Protein AF-A0A8B9H497-F1 (afdb_monomer_lite)

pLDDT: mean 72.31, std 19.52, range [25.06, 90.94]

Secondary structure (DSSP, 8-state):
-PEEEEETTEEEEEETTEE-GGG-EE----HHHHHHHHHHHHHHH-S-S-GGGHHHHHHHHHHHH----S-HHHHHHHHHH-HHHH-EEEEEE-TTT--EEEEEE-THHHHHHHTTT-GGGGSTT-------------------

Structure (mmCIF, N/CA/C/O backbone):
data_AF-A0A8B9H497-F1
#
_entry.id   AF-A0A8B9H497-F1
#
loop_
_atom_site.group_PDB
_atom_site.id
_atom_site.type_symbol
_atom_site.label_atom_id
_atom_site.label_alt_id
_atom_site.label_comp_id
_atom_site.label_asym_id
_atom_site.label_entity_id
_atom_site.label_seq_id
_atom_site.pdbx_PDB_ins_code
_atom_site.Cartn_x
_atom_site.Cartn_y
_atom_site.Cartn_z
_atom_site.occupancy
_atom_site.B_iso_or_equiv
_atom_site.auth_seq_id
_atom_site.auth_comp_id
_atom_site.auth_asym_id
_atom_site.auth_atom_id
_atom_site.pdbx_PDB_model_num
ATOM 1 N N . MET A 1 1 ? 29.122 -9.648 -17.205 1.00 50.06 1 MET A N 1
ATOM 2 C CA . MET A 1 1 ? 27.773 -9.618 -16.591 1.00 50.06 1 MET A CA 1
ATOM 3 C C . MET A 1 1 ? 27.391 -8.158 -16.397 1.00 50.06 1 MET A C 1
ATOM 5 O O . MET A 1 1 ? 28.128 -7.463 -15.711 1.00 50.06 1 MET A O 1
ATOM 9 N N . CYS A 1 2 ? 26.338 -7.662 -17.054 1.00 52.59 2 CYS A N 1
ATOM 10 C CA . CYS A 1 2 ? 25.929 -6.262 -16.897 1.00 52.59 2 CYS A CA 1
ATOM 11 C C . C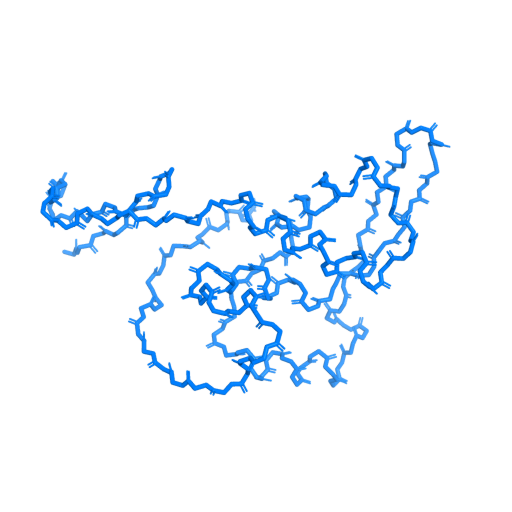YS A 1 2 ? 25.033 -6.115 -15.667 1.00 52.59 2 CYS A C 1
ATOM 13 O O . CYS A 1 2 ? 24.030 -6.819 -15.551 1.00 52.59 2 CYS A O 1
ATOM 15 N N . LEU A 1 3 ? 25.393 -5.213 -14.756 1.00 54.84 3 LEU A N 1
ATOM 16 C CA . LEU A 1 3 ? 24.593 -4.915 -13.567 1.00 54.84 3 LEU A CA 1
ATOM 17 C C . LEU A 1 3 ? 23.780 -3.645 -13.818 1.00 54.84 3 LEU A C 1
ATOM 19 O O . LEU A 1 3 ? 24.309 -2.658 -14.327 1.00 54.84 3 LEU A O 1
ATOM 23 N N . LYS A 1 4 ? 22.493 -3.671 -13.468 1.00 53.59 4 LYS A N 1
ATOM 24 C CA . LYS A 1 4 ? 21.616 -2.496 -13.475 1.00 53.59 4 LYS A CA 1
ATOM 25 C C . LYS A 1 4 ? 21.456 -2.013 -12.030 1.00 53.59 4 LYS A C 1
ATOM 27 O O . LYS A 1 4 ? 21.159 -2.813 -11.149 1.00 53.59 4 LYS A O 1
ATOM 32 N N . TYR A 1 5 ? 21.660 -0.724 -11.781 1.00 52.66 5 TYR A N 1
ATOM 33 C CA . TYR A 1 5 ? 21.519 -0.093 -10.463 1.00 52.66 5 TYR A CA 1
ATOM 34 C C . TYR A 1 5 ? 20.501 1.040 -10.536 1.00 52.66 5 TYR A C 1
ATOM 36 O O . TYR A 1 5 ? 20.531 1.823 -11.483 1.00 52.66 5 TYR A O 1
ATOM 44 N N . ILE A 1 6 ? 19.624 1.150 -9.536 1.00 59.84 6 ILE A N 1
ATOM 45 C CA . ILE A 1 6 ? 18.605 2.203 -9.465 1.00 59.84 6 ILE A CA 1
ATOM 46 C C . ILE A 1 6 ? 18.944 3.143 -8.313 1.00 59.84 6 ILE A C 1
ATOM 48 O O . ILE A 1 6 ? 19.017 2.717 -7.162 1.00 59.84 6 ILE A O 1
ATOM 52 N N . SER A 1 7 ? 19.104 4.433 -8.605 1.00 52.88 7 SER A N 1
ATOM 53 C CA . SER A 1 7 ? 19.254 5.467 -7.578 1.00 52.88 7 SER A CA 1
ATOM 54 C C . SER A 1 7 ? 18.604 6.770 -8.012 1.00 52.88 7 SER A C 1
ATOM 56 O O . SER A 1 7 ? 18.791 7.219 -9.138 1.00 52.88 7 SER A O 1
ATOM 58 N N . LYS A 1 8 ? 17.812 7.370 -7.112 1.00 60.12 8 LYS A N 1
ATOM 59 C CA . LYS A 1 8 ? 17.147 8.675 -7.298 1.00 60.12 8 LYS A CA 1
ATOM 60 C C . LYS A 1 8 ? 16.409 8.842 -8.643 1.00 60.12 8 LYS A C 1
ATOM 62 O O . LYS A 1 8 ? 16.428 9.924 -9.214 1.00 60.12 8 LYS A O 1
ATOM 67 N N . GLY A 1 9 ? 15.759 7.786 -9.140 1.00 61.41 9 GLY A N 1
ATOM 68 C CA . GLY A 1 9 ? 15.039 7.832 -10.420 1.00 61.41 9 GLY A CA 1
ATOM 69 C C . GLY A 1 9 ? 15.939 7.703 -11.652 1.00 61.41 9 GLY A C 1
ATOM 70 O O . GLY A 1 9 ? 15.518 8.043 -12.746 1.00 61.41 9 GLY A O 1
ATOM 71 N N . TYR A 1 10 ? 17.169 7.210 -11.509 1.00 62.03 10 TYR A N 1
ATOM 72 C CA . TYR A 1 10 ? 18.061 6.900 -12.625 1.00 62.03 10 TYR A CA 1
ATOM 73 C C . TYR A 1 10 ? 18.444 5.422 -12.605 1.00 62.03 10 TYR A C 1
ATOM 75 O O . TYR A 1 10 ? 18.738 4.863 -11.545 1.00 62.03 10 TYR A O 1
ATOM 83 N N . VAL A 1 11 ? 18.453 4.801 -13.784 1.00 67.38 11 VAL A N 1
ATOM 84 C CA . VAL A 1 11 ? 18.991 3.457 -14.017 1.00 67.38 11 VAL A CA 1
ATOM 85 C C . VAL A 1 11 ? 20.393 3.595 -14.581 1.00 67.38 11 VAL A C 1
ATOM 87 O O . VAL A 1 11 ? 20.572 4.164 -15.656 1.00 67.38 11 VAL A O 1
ATOM 90 N N . TYR A 1 12 ? 21.370 3.040 -13.878 1.00 72.50 12 TYR A N 1
ATOM 91 C CA . TYR A 1 12 ? 22.763 2.972 -14.300 1.00 72.50 12 TYR A CA 1
ATOM 92 C C . TYR A 1 12 ? 23.071 1.560 -14.780 1.00 72.50 12 TYR A C 1
ATOM 94 O O . TYR A 1 12 ? 22.742 0.588 -14.100 1.00 72.50 12 TYR A O 1
ATOM 102 N N . THR A 1 13 ? 23.712 1.450 -15.941 1.00 72.88 13 THR A N 1
ATOM 103 C CA . THR A 1 13 ? 24.184 0.169 -16.473 1.00 72.88 13 THR A CA 1
ATOM 104 C C . THR A 1 13 ? 25.689 0.081 -16.276 1.00 72.88 13 THR A C 1
ATOM 106 O O . THR A 1 13 ? 26.410 0.998 -16.667 1.00 72.88 13 THR A O 1
ATOM 109 N N . PHE A 1 14 ? 26.157 -1.017 -15.690 1.00 76.06 14 PHE A N 1
ATOM 110 C CA . PHE A 1 14 ? 27.574 -1.296 -15.495 1.00 76.06 14 PHE A CA 1
ATOM 111 C C . PHE A 1 14 ? 28.039 -2.414 -16.416 1.00 76.06 14 PHE A C 1
ATOM 113 O O . PHE A 1 14 ? 27.367 -3.441 -16.517 1.00 76.06 14 PHE A O 1
ATOM 120 N N . ALA A 1 15 ? 29.220 -2.251 -16.999 1.00 78.81 15 ALA A N 1
ATOM 121 C CA . ALA A 1 15 ? 29.975 -3.325 -17.630 1.00 78.81 15 ALA A CA 1
ATOM 122 C C . ALA A 1 15 ? 31.385 -3.341 -17.036 1.00 78.81 15 ALA A C 1
ATOM 124 O O . ALA A 1 15 ? 32.048 -2.311 -16.993 1.00 78.81 15 ALA A O 1
ATOM 125 N N . GLU A 1 16 ? 31.804 -4.500 -16.523 1.00 81.88 16 GLU A N 1
ATOM 126 C CA . GLU A 1 16 ? 33.160 -4.729 -15.989 1.00 81.88 16 GLU A CA 1
ATOM 127 C C . GLU A 1 16 ? 33.629 -3.691 -14.948 1.00 81.88 16 GLU A C 1
ATOM 129 O O . GLU A 1 16 ? 34.803 -3.356 -14.863 1.00 81.88 16 GLU A O 1
ATOM 134 N N . GLY A 1 17 ? 32.699 -3.168 -14.142 1.00 76.44 17 GLY A N 1
ATOM 135 C CA . GLY A 1 17 ? 32.989 -2.170 -13.105 1.00 76.44 17 GLY A CA 1
ATOM 136 C C . GLY A 1 17 ? 32.874 -0.709 -13.555 1.00 76.44 17 GLY A C 1
ATOM 137 O O . GLY A 1 17 ? 32.939 0.181 -12.710 1.00 76.44 17 GLY A O 1
ATOM 138 N N . TYR A 1 18 ? 32.617 -0.442 -14.838 1.00 79.56 18 TYR A N 1
ATOM 139 C CA . TYR A 1 18 ? 32.438 0.910 -15.377 1.00 79.56 18 TYR A CA 1
ATOM 140 C C . TYR A 1 18 ? 30.971 1.225 -15.667 1.00 79.56 18 TYR A C 1
ATOM 142 O O . TYR A 1 18 ? 30.231 0.380 -16.171 1.00 79.56 18 TYR A O 1
ATOM 150 N N . VAL A 1 19 ? 30.553 2.464 -15.383 1.00 78.56 19 VAL A N 1
ATOM 151 C CA . VAL A 1 19 ? 29.221 2.974 -15.744 1.00 78.56 19 VAL A CA 1
ATOM 152 C C . VAL A 1 19 ? 29.194 3.321 -17.230 1.00 78.56 19 VAL A C 1
ATOM 154 O O . VAL A 1 19 ? 29.960 4.166 -17.692 1.00 78.56 19 VAL A O 1
ATOM 157 N N . ILE A 1 20 ? 28.258 2.733 -17.971 1.00 82.31 20 ILE A N 1
ATOM 158 C CA . ILE A 1 20 ? 27.995 3.095 -19.364 1.00 82.31 20 ILE A CA 1
ATOM 159 C C . ILE A 1 20 ? 27.048 4.299 -19.378 1.00 82.31 20 ILE A C 1
ATOM 161 O O . ILE A 1 20 ? 25.829 4.154 -19.257 1.00 82.31 20 ILE A O 1
ATOM 165 N N . GLY A 1 21 ? 27.616 5.498 -19.527 1.00 73.62 21 GLY A N 1
ATOM 166 C CA . GLY A 1 21 ? 26.870 6.763 -19.506 1.00 73.62 21 GLY A CA 1
ATOM 167 C C . GLY A 1 21 ? 25.777 6.871 -20.576 1.00 73.62 21 GLY A C 1
ATOM 168 O O . GLY A 1 21 ? 24.715 7.428 -20.314 1.00 73.62 21 GLY A O 1
ATOM 169 N N . SER A 1 22 ? 25.987 6.272 -21.753 1.00 75.75 22 SER A N 1
ATOM 170 C CA . SER A 1 22 ? 25.006 6.251 -22.851 1.00 75.75 22 SER A CA 1
ATOM 171 C C . SER A 1 22 ? 23.754 5.420 -22.548 1.00 75.75 22 SER A C 1
ATOM 173 O O . SER A 1 22 ? 22.731 5.594 -23.206 1.00 75.75 22 SER A O 1
ATOM 175 N N . CYS A 1 23 ? 23.805 4.534 -21.549 1.00 69.19 23 CYS A N 1
ATOM 176 C CA . CYS A 1 23 ? 22.690 3.678 -21.144 1.00 69.19 23 CYS A CA 1
ATOM 177 C C . CYS A 1 23 ? 21.989 4.168 -19.867 1.00 69.19 23 CYS A C 1
ATOM 179 O O . CYS A 1 23 ? 21.202 3.415 -19.285 1.00 69.19 23 CYS A O 1
ATOM 181 N N . ILE A 1 24 ? 22.267 5.397 -19.412 1.00 73.19 24 ILE A N 1
ATOM 182 C CA . ILE A 1 24 ? 21.578 5.984 -18.260 1.00 73.19 24 ILE A CA 1
ATOM 183 C C . ILE A 1 24 ? 20.150 6.352 -18.669 1.00 73.19 24 ILE A C 1
ATOM 185 O O . ILE A 1 24 ? 19.942 7.157 -19.575 1.00 73.19 24 ILE A O 1
ATOM 189 N N . LYS A 1 25 ? 19.155 5.777 -17.986 1.00 60.75 25 LYS A N 1
ATOM 190 C CA . LYS A 1 25 ? 17.734 6.094 -18.203 1.00 60.75 25 LYS A CA 1
ATOM 191 C C . LYS A 1 25 ? 17.158 6.812 -16.990 1.00 60.75 25 LYS A C 1
ATOM 193 O O . LYS A 1 25 ? 17.317 6.334 -15.870 1.00 60.75 25 LYS A O 1
ATOM 198 N N . HIS A 1 26 ? 16.471 7.929 -17.215 1.00 58.78 26 HIS A N 1
ATOM 199 C CA . HIS A 1 26 ? 15.688 8.605 -16.182 1.00 58.78 26 HIS A CA 1
ATOM 200 C C . HI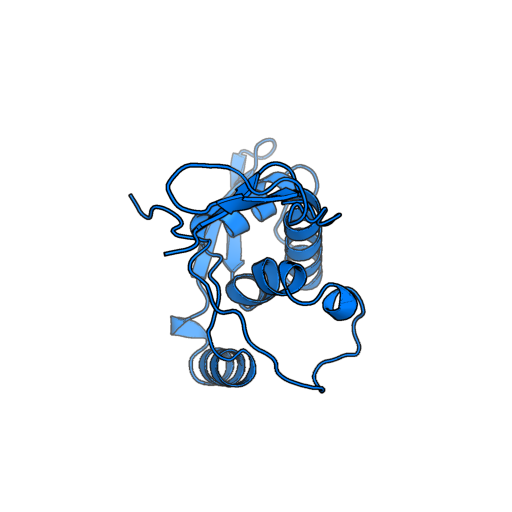S A 1 26 ? 14.292 7.975 -16.092 1.00 58.78 26 HIS A C 1
ATOM 202 O O . HIS A 1 26 ? 13.588 7.868 -17.094 1.00 58.78 26 HIS A O 1
ATOM 208 N N . ILE A 1 27 ? 13.901 7.566 -14.889 1.00 61.97 27 ILE A N 1
ATOM 209 C CA . ILE A 1 27 ? 12.574 7.075 -14.530 1.00 61.97 27 ILE A CA 1
ATOM 210 C C . ILE A 1 27 ? 11.927 8.153 -13.651 1.00 61.97 27 ILE A C 1
ATOM 212 O O . ILE A 1 27 ? 12.281 8.272 -12.475 1.00 61.97 27 ILE A O 1
ATOM 216 N N . PRO A 1 28 ? 10.957 8.925 -14.171 1.00 56.47 28 PRO A N 1
ATOM 217 C CA . PRO A 1 28 ? 10.276 9.982 -13.423 1.00 56.47 28 PRO A CA 1
ATOM 218 C C . PRO A 1 28 ? 9.235 9.433 -12.425 1.00 56.47 28 PRO A C 1
ATOM 220 O O . PRO A 1 28 ? 8.222 10.076 -12.171 1.00 56.47 28 PRO A O 1
ATOM 223 N N . ILE A 1 29 ? 9.456 8.240 -11.865 1.00 59.66 29 ILE A N 1
ATOM 224 C CA . ILE A 1 29 ? 8.604 7.624 -10.842 1.00 59.66 29 ILE A CA 1
ATOM 225 C C . ILE A 1 29 ? 9.461 7.436 -9.602 1.00 59.66 29 ILE A C 1
ATOM 227 O O . ILE A 1 29 ? 10.404 6.641 -9.581 1.00 59.66 29 ILE A O 1
ATOM 231 N N . ALA A 1 30 ? 9.146 8.196 -8.558 1.00 68.44 30 ALA A N 1
ATOM 232 C CA . ALA A 1 30 ? 9.854 8.110 -7.295 1.00 68.44 30 ALA A CA 1
ATOM 233 C C . ALA A 1 30 ? 9.129 7.159 -6.338 1.00 68.44 30 ALA A C 1
ATOM 235 O O . ALA A 1 30 ? 7.922 6.937 -6.421 1.00 68.44 30 ALA A O 1
ATOM 236 N N . GLY A 1 31 ? 9.839 6.694 -5.306 1.00 66.94 31 GLY A N 1
ATOM 237 C CA . GLY A 1 31 ? 9.214 5.969 -4.192 1.00 66.94 31 GLY A CA 1
ATOM 238 C C . GLY A 1 31 ? 8.109 6.765 -3.472 1.00 66.94 31 GLY A C 1
ATOM 239 O O . GLY A 1 31 ? 7.366 6.189 -2.676 1.00 66.94 31 GLY A O 1
ATOM 240 N N . ARG A 1 32 ? 7.998 8.074 -3.744 1.00 77.94 32 ARG A N 1
ATOM 241 C CA . ARG A 1 32 ? 6.921 8.959 -3.291 1.00 77.94 32 ARG A CA 1
ATOM 242 C C . ARG A 1 32 ? 5.599 8.661 -4.006 1.00 77.94 32 ARG A C 1
ATOM 244 O O . ARG A 1 32 ? 4.600 8.511 -3.315 1.00 77.94 32 ARG A O 1
ATOM 251 N N . ASP A 1 33 ? 5.598 8.506 -5.330 1.00 81.06 33 ASP A N 1
ATOM 252 C CA . ASP A 1 33 ? 4.399 8.173 -6.117 1.00 81.06 33 ASP A CA 1
ATOM 253 C C . ASP A 1 33 ? 3.773 6.855 -5.659 1.00 81.06 33 ASP A C 1
ATOM 255 O O . ASP A 1 33 ? 2.573 6.786 -5.415 1.00 81.06 33 ASP A O 1
ATOM 259 N N . ILE A 1 34 ? 4.611 5.840 -5.432 1.00 81.12 34 ILE A N 1
ATOM 260 C CA . ILE A 1 34 ? 4.185 4.538 -4.896 1.00 81.12 34 ILE A CA 1
ATOM 261 C C . ILE A 1 34 ? 3.517 4.705 -3.527 1.00 81.12 34 ILE A C 1
ATOM 263 O O . ILE A 1 34 ? 2.500 4.085 -3.234 1.00 81.12 34 ILE A O 1
ATOM 267 N N . THR A 1 35 ? 4.082 5.570 -2.679 1.00 87.06 35 THR A N 1
ATOM 268 C CA . THR A 1 35 ? 3.531 5.817 -1.340 1.00 87.06 35 THR A CA 1
ATOM 269 C C . THR A 1 35 ? 2.169 6.506 -1.432 1.00 87.06 35 THR A C 1
ATOM 271 O O . THR A 1 35 ? 1.260 6.120 -0.705 1.00 87.06 35 THR A O 1
ATOM 274 N N . TYR A 1 36 ? 1.998 7.469 -2.343 1.00 87.25 36 TYR A N 1
ATOM 275 C CA . TYR A 1 36 ? 0.701 8.111 -2.582 1.00 87.25 36 TYR A CA 1
ATOM 276 C C . TYR A 1 36 ? -0.337 7.151 -3.164 1.00 87.25 36 TYR A C 1
ATOM 278 O O . TYR A 1 36 ? -1.496 7.196 -2.762 1.00 87.25 36 TYR A O 1
ATOM 286 N N . PHE A 1 37 ? 0.072 6.251 -4.056 1.00 86.38 37 PHE A N 1
ATOM 287 C CA . PHE A 1 37 ? -0.823 5.241 -4.611 1.00 86.38 37 PHE A CA 1
ATOM 288 C C . PHE A 1 37 ? -1.320 4.266 -3.535 1.00 86.38 37 PHE A C 1
ATOM 290 O O . PHE A 1 37 ? -2.523 4.074 -3.380 1.00 86.38 37 PHE A O 1
ATOM 297 N N . ILE A 1 38 ? -0.413 3.728 -2.711 1.00 88.00 38 ILE A N 1
ATOM 298 C CA . ILE A 1 38 ? -0.777 2.876 -1.565 1.00 88.00 38 ILE A CA 1
ATOM 299 C C . ILE A 1 38 ? -1.674 3.643 -0.590 1.00 88.00 38 ILE A C 1
ATOM 301 O O . ILE A 1 38 ? -2.662 3.106 -0.099 1.00 88.00 38 ILE A O 1
ATOM 305 N N . GLN A 1 39 ? -1.364 4.914 -0.329 1.00 90.25 39 GLN A N 1
ATOM 306 C CA . GLN A 1 39 ? -2.186 5.768 0.521 1.00 90.25 39 GLN A CA 1
ATOM 307 C C . GLN A 1 39 ? -3.617 5.903 -0.013 1.00 90.25 39 GLN A C 1
ATOM 309 O O . GLN A 1 39 ? -4.563 5.867 0.773 1.00 90.25 39 GLN A O 1
ATOM 314 N N . GLN A 1 40 ? -3.781 6.060 -1.327 1.00 88.94 40 GLN A N 1
ATOM 315 C CA . GLN A 1 40 ? -5.092 6.143 -1.958 1.00 88.94 40 GLN A CA 1
ATOM 316 C C . GLN A 1 40 ? -5.864 4.826 -1.816 1.00 88.94 40 GLN A C 1
ATOM 318 O O . GLN A 1 40 ? -7.010 4.857 -1.379 1.00 88.94 40 GLN A O 1
ATOM 323 N N . LEU A 1 41 ? -5.226 3.681 -2.080 1.00 88.38 41 LEU A N 1
ATOM 324 C CA . LEU A 1 41 ? -5.844 2.360 -1.897 1.00 88.38 41 LEU A CA 1
ATOM 325 C C . LEU A 1 41 ? -6.292 2.126 -0.447 1.00 88.38 41 LEU A C 1
ATOM 327 O O . LEU A 1 41 ? -7.418 1.697 -0.202 1.00 88.38 41 LEU A O 1
ATOM 331 N N . LEU A 1 42 ? -5.437 2.472 0.519 1.00 89.00 42 LEU A N 1
ATOM 332 C CA . LEU A 1 42 ? -5.754 2.357 1.942 1.00 89.00 42 LEU A CA 1
ATOM 333 C C . LEU A 1 42 ? -6.916 3.269 2.348 1.00 89.00 42 LEU A C 1
ATOM 335 O O . LEU A 1 42 ? -7.740 2.863 3.154 1.00 89.00 42 LEU A O 1
ATOM 339 N N . ARG A 1 43 ? -7.017 4.481 1.788 1.00 87.38 43 ARG A N 1
ATOM 340 C CA . ARG A 1 43 ? -8.135 5.402 2.064 1.00 87.38 43 ARG A CA 1
ATOM 341 C C . ARG A 1 43 ? -9.455 4.944 1.450 1.00 87.38 43 ARG A C 1
ATOM 343 O O . ARG A 1 43 ? -10.500 5.213 2.030 1.00 87.38 43 ARG A O 1
ATOM 350 N N . GLU A 1 44 ? -9.417 4.298 0.285 1.00 86.06 44 GLU A N 1
ATOM 351 C CA . GLU A 1 44 ? -10.619 3.773 -0.376 1.00 86.06 44 GLU A CA 1
ATOM 352 C C . GLU A 1 44 ? -11.201 2.560 0.380 1.00 86.06 44 G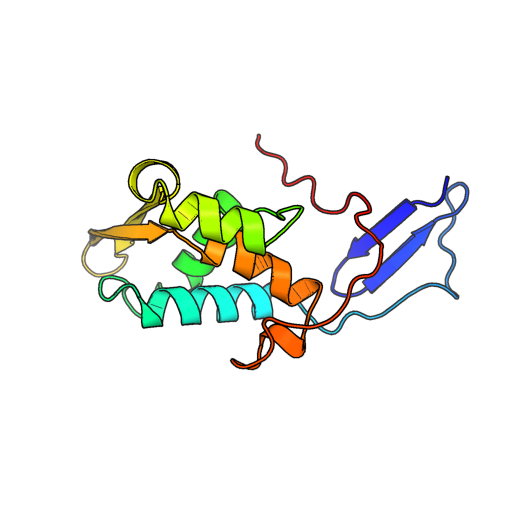LU A C 1
ATOM 354 O O . GLU A 1 44 ? -12.411 2.345 0.334 1.00 86.06 44 GLU A O 1
ATOM 359 N N . ARG A 1 45 ? -10.370 1.794 1.107 1.00 83.94 45 ARG A N 1
ATOM 360 C CA . ARG A 1 45 ? -10.780 0.555 1.795 1.00 83.94 45 ARG A CA 1
ATOM 361 C C . ARG A 1 45 ? -10.899 0.674 3.319 1.00 83.94 45 ARG A C 1
ATOM 363 O O . ARG A 1 45 ? -11.823 0.112 3.900 1.00 83.94 45 ARG A O 1
ATOM 370 N N . GLU A 1 46 ? -9.988 1.394 3.972 1.00 83.69 46 GLU A N 1
ATOM 371 C CA . GLU A 1 46 ? -9.856 1.439 5.432 1.00 83.69 46 GLU A CA 1
ATOM 372 C C . GLU A 1 46 ? -10.241 2.820 5.995 1.00 83.69 46 GLU A C 1
ATOM 374 O O . GLU A 1 46 ? -9.599 3.834 5.724 1.00 83.69 46 GLU A O 1
ATOM 379 N N . VAL A 1 47 ? -11.261 2.865 6.860 1.00 76.25 47 VAL A N 1
ATOM 380 C CA . VAL A 1 47 ? -11.781 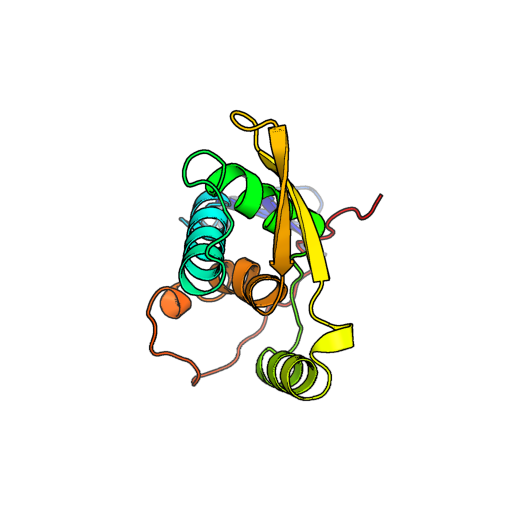4.119 7.455 1.00 76.25 47 VAL A CA 1
ATOM 381 C C . VAL A 1 47 ? -11.070 4.488 8.772 1.00 76.25 47 VAL A C 1
ATOM 383 O O . VAL A 1 47 ? -11.197 5.600 9.277 1.00 76.25 47 VAL A O 1
ATOM 386 N N . GLY A 1 48 ? -10.286 3.567 9.344 1.00 78.75 48 GLY A N 1
ATOM 387 C CA . GLY A 1 48 ? -9.654 3.730 10.661 1.00 78.75 48 GLY A CA 1
ATOM 388 C C . GLY A 1 48 ? -8.355 4.544 10.681 1.00 78.75 48 GLY A C 1
ATOM 389 O O . GLY A 1 48 ? -7.807 4.783 11.758 1.00 78.75 48 GLY A O 1
ATOM 390 N N . ILE A 1 49 ? -7.833 4.952 9.520 1.00 84.69 49 ILE A N 1
ATOM 391 C CA . ILE A 1 49 ? -6.532 5.624 9.426 1.00 84.69 49 ILE A CA 1
ATOM 392 C C . ILE A 1 49 ? -6.707 7.132 9.643 1.00 84.69 49 ILE A C 1
ATOM 394 O O . ILE A 1 49 ? -7.379 7.786 8.842 1.00 84.69 49 ILE A O 1
ATOM 398 N N . PRO A 1 50 ? -6.057 7.735 10.656 1.00 87.12 50 PRO A N 1
ATOM 399 C CA . PRO A 1 50 ? -6.076 9.182 10.808 1.00 87.12 50 PRO A CA 1
ATOM 400 C C . PRO A 1 50 ? -5.389 9.852 9.603 1.00 87.12 50 PRO A C 1
ATOM 402 O O . PRO A 1 50 ? -4.296 9.433 9.202 1.00 87.12 50 PRO A O 1
ATOM 405 N N . PRO A 1 51 ? -5.981 10.913 9.020 1.00 84.88 51 PRO A N 1
ATOM 406 C CA . PRO A 1 51 ? -5.480 11.523 7.788 1.00 84.88 51 PRO A CA 1
ATOM 407 C C . PRO A 1 51 ? -4.054 12.065 7.933 1.00 84.88 51 PRO A C 1
ATOM 409 O O . PRO A 1 51 ? -3.288 11.999 6.971 1.00 84.88 51 PRO A O 1
ATOM 412 N N . GLU A 1 52 ? -3.680 12.513 9.134 1.00 86.75 52 GLU A N 1
ATOM 413 C CA . GLU A 1 52 ? -2.344 13.022 9.459 1.00 86.75 52 GLU A CA 1
ATOM 414 C C . GLU A 1 52 ? -1.250 11.945 9.389 1.00 86.75 52 GLU A C 1
ATOM 416 O O . GLU A 1 52 ? -0.147 12.220 8.927 1.00 86.75 52 GLU A O 1
ATOM 421 N N . GLN A 1 53 ? -1.555 10.697 9.765 1.00 88.00 53 GLN A N 1
ATOM 422 C CA . GLN A 1 53 ? -0.596 9.578 9.716 1.00 88.00 53 GLN A CA 1
ATOM 423 C C . GLN A 1 53 ? -0.830 8.646 8.527 1.00 88.00 53 GLN A C 1
ATOM 425 O O . GLN A 1 53 ? -0.195 7.598 8.406 1.00 88.00 53 GLN A O 1
ATOM 430 N N . SER A 1 54 ? -1.732 9.014 7.620 1.00 89.25 54 SER A N 1
ATOM 431 C CA . SER A 1 54 ? -2.055 8.224 6.435 1.00 89.25 54 SER A CA 1
ATOM 432 C C . SER A 1 54 ? -0.826 8.004 5.544 1.00 89.25 54 SER A C 1
ATOM 434 O O . SER A 1 54 ? -0.616 6.900 5.046 1.00 89.25 54 SER A O 1
ATOM 436 N N . LEU A 1 55 ? 0.040 9.015 5.415 1.00 89.69 55 LEU A N 1
ATOM 437 C CA . LEU A 1 55 ? 1.269 8.919 4.622 1.00 89.69 55 LEU A CA 1
ATOM 438 C C . LEU A 1 55 ? 2.354 8.078 5.315 1.00 89.69 55 LEU A C 1
ATOM 440 O O . LEU A 1 55 ? 3.038 7.291 4.665 1.00 89.69 55 LEU A O 1
ATOM 444 N N . GLU A 1 56 ? 2.486 8.204 6.637 1.00 89.56 56 GLU A N 1
ATOM 445 C CA . GLU A 1 56 ? 3.411 7.391 7.435 1.00 89.56 56 GLU A CA 1
ATOM 446 C C . GLU A 1 56 ? 3.004 5.913 7.432 1.00 89.56 56 GLU A C 1
ATOM 448 O O . GLU A 1 56 ? 3.837 5.032 7.228 1.00 89.56 56 GLU A O 1
ATOM 453 N N . THR A 1 57 ? 1.704 5.649 7.550 1.00 89.81 57 THR A N 1
ATOM 454 C CA . THR A 1 57 ? 1.130 4.305 7.461 1.00 89.81 57 THR A CA 1
ATOM 455 C C . THR A 1 57 ? 1.376 3.701 6.082 1.00 89.81 57 THR A C 1
ATOM 457 O O . THR A 1 57 ? 1.886 2.589 5.993 1.00 89.81 57 THR A O 1
ATOM 460 N N . ALA A 1 58 ? 1.109 4.442 5.001 1.00 90.94 58 ALA A N 1
ATOM 461 C CA . ALA A 1 58 ? 1.384 3.977 3.642 1.00 90.94 58 ALA A CA 1
ATOM 462 C C . ALA A 1 58 ? 2.877 3.685 3.419 1.00 90.94 58 ALA A C 1
ATOM 464 O O . ALA A 1 58 ? 3.231 2.688 2.787 1.00 90.94 58 ALA A O 1
ATOM 465 N N . LYS A 1 59 ? 3.770 4.509 3.983 1.00 88.81 59 LYS A N 1
ATOM 466 C CA . LYS A 1 59 ? 5.217 4.271 3.939 1.00 88.81 59 LYS A CA 1
ATOM 467 C C . LYS A 1 59 ? 5.602 2.995 4.695 1.00 88.81 59 LYS A C 1
ATOM 469 O O . LYS A 1 59 ? 6.347 2.184 4.152 1.00 88.81 59 LYS A O 1
ATOM 474 N N . ALA A 1 60 ? 5.072 2.790 5.899 1.00 89.25 60 ALA A N 1
ATOM 475 C CA . ALA A 1 60 ? 5.319 1.583 6.684 1.00 89.25 60 ALA A CA 1
ATOM 476 C C . ALA A 1 60 ? 4.772 0.326 5.989 1.00 89.25 60 ALA A C 1
ATOM 478 O O . ALA A 1 60 ? 5.443 -0.705 5.971 1.00 89.25 60 ALA A O 1
ATOM 479 N N . VAL A 1 61 ? 3.589 0.420 5.372 1.00 89.62 61 VAL A N 1
ATOM 480 C CA . VAL A 1 61 ? 2.994 -0.661 4.575 1.00 89.62 61 VAL A CA 1
ATOM 481 C C . VAL A 1 61 ? 3.899 -1.016 3.398 1.00 89.62 61 VAL A C 1
ATOM 483 O O . VAL A 1 61 ? 4.239 -2.186 3.212 1.00 89.62 61 VAL A O 1
ATOM 486 N N . LYS A 1 62 ? 4.368 0.002 2.671 1.00 85.06 62 LYS A N 1
ATOM 487 C CA . LYS A 1 62 ? 5.297 -0.151 1.551 1.00 85.06 62 LYS A CA 1
ATOM 488 C C . LYS A 1 62 ? 6.593 -0.850 1.956 1.00 85.06 62 LYS A C 1
ATOM 490 O O . LYS A 1 62 ? 7.022 -1.777 1.285 1.00 85.06 62 LYS A O 1
ATOM 495 N N . GLU A 1 63 ? 7.223 -0.411 3.039 1.00 85.00 63 GLU A N 1
ATOM 496 C CA . GLU A 1 63 ? 8.536 -0.926 3.449 1.00 85.00 63 GLU A CA 1
ATOM 497 C C . GLU A 1 63 ? 8.460 -2.316 4.094 1.00 85.00 63 GLU A C 1
ATOM 499 O O . GLU A 1 63 ? 9.412 -3.084 3.990 1.00 85.00 63 GLU A O 1
ATOM 504 N N . ARG A 1 64 ? 7.342 -2.660 4.748 1.00 85.56 64 ARG A N 1
ATOM 505 C CA . ARG A 1 64 ? 7.215 -3.912 5.515 1.00 85.56 64 ARG A CA 1
ATOM 506 C C . ARG A 1 64 ? 6.443 -5.022 4.807 1.00 85.56 64 ARG A C 1
ATOM 508 O O . ARG A 1 64 ? 6.683 -6.188 5.103 1.00 85.56 64 ARG A O 1
ATOM 515 N N . TYR A 1 65 ? 5.488 -4.689 3.938 1.00 86.06 65 TYR A N 1
ATOM 516 C CA . TYR A 1 65 ? 4.536 -5.671 3.403 1.00 86.06 65 TYR A CA 1
ATOM 517 C C . TYR A 1 65 ? 4.513 -5.764 1.884 1.00 86.06 65 TYR A C 1
ATOM 519 O O . TYR A 1 65 ? 3.993 -6.770 1.387 1.00 86.06 65 TYR A O 1
ATOM 527 N N . CYS A 1 66 ? 5.020 -4.761 1.159 1.00 85.38 66 CYS A N 1
ATOM 528 C CA . CYS A 1 66 ? 5.016 -4.799 -0.297 1.00 85.38 66 CYS A CA 1
ATOM 529 C C . CYS A 1 66 ? 6.076 -5.749 -0.854 1.00 85.38 66 CYS A C 1
ATOM 531 O O . CYS A 1 66 ? 7.176 -5.877 -0.321 1.00 85.38 66 CYS A O 1
ATOM 533 N N . TYR A 1 67 ? 5.725 -6.411 -1.951 1.00 82.75 67 TYR A N 1
ATOM 534 C CA . TYR A 1 67 ? 6.595 -7.328 -2.675 1.00 82.75 67 TYR A CA 1
ATOM 535 C C . TYR A 1 67 ? 6.203 -7.363 -4.149 1.00 82.75 67 TYR A C 1
ATOM 537 O O . TYR A 1 67 ? 5.054 -7.114 -4.503 1.00 82.75 67 TYR A O 1
ATOM 545 N N . ILE A 1 68 ? 7.162 -7.692 -5.011 1.00 80.31 68 ILE A N 1
ATOM 546 C CA . ILE A 1 68 ? 6.911 -7.865 -6.442 1.00 80.31 68 ILE A CA 1
ATOM 547 C C . ILE A 1 68 ? 6.470 -9.306 -6.674 1.00 80.31 68 ILE A C 1
ATOM 549 O O . ILE A 1 68 ? 7.152 -10.250 -6.265 1.00 80.31 68 ILE A O 1
ATOM 553 N N . CYS A 1 69 ? 5.325 -9.476 -7.328 1.00 76.25 69 CYS A N 1
ATOM 554 C CA . CYS A 1 69 ? 4.818 -10.787 -7.707 1.00 76.25 69 CYS A CA 1
ATOM 555 C C . CYS A 1 69 ? 5.220 -11.126 -9.153 1.00 76.25 69 CYS A C 1
ATOM 557 O O . CYS A 1 69 ? 5.441 -10.236 -9.973 1.00 76.25 69 CYS A O 1
ATOM 559 N N . PRO A 1 70 ? 5.358 -12.417 -9.498 1.00 75.88 70 PRO A N 1
ATOM 560 C CA . PRO A 1 70 ? 5.686 -12.803 -10.858 1.00 75.88 70 PRO A CA 1
ATOM 561 C C . PRO A 1 70 ? 4.496 -12.727 -11.828 1.00 75.88 70 PRO A C 1
ATOM 563 O O . PRO A 1 70 ? 4.740 -12.637 -13.030 1.00 75.88 70 PRO A O 1
ATOM 566 N N . ASP A 1 71 ? 3.266 -12.839 -11.330 1.00 78.94 71 ASP A N 1
ATOM 567 C CA . ASP A 1 71 ? 2.025 -12.886 -12.107 1.00 78.94 71 ASP A CA 1
ATOM 568 C C . ASP A 1 71 ? 0.887 -12.328 -11.240 1.00 78.94 71 ASP A C 1
ATOM 570 O O . ASP A 1 71 ? 0.506 -12.932 -10.235 1.00 78.94 71 ASP A O 1
ATOM 574 N N . ILE A 1 72 ? 0.382 -11.153 -11.620 1.00 81.69 72 ILE A N 1
ATOM 575 C CA . ILE A 1 72 ? -0.608 -10.391 -10.851 1.00 81.69 72 ILE A CA 1
ATOM 576 C C . ILE A 1 72 ? -1.948 -11.128 -10.802 1.00 81.69 72 ILE A C 1
ATOM 578 O O . ILE A 1 72 ? -2.593 -11.169 -9.758 1.00 81.69 72 ILE A O 1
ATOM 582 N N . VAL A 1 73 ? -2.362 -11.744 -11.913 1.00 84.50 73 VAL A N 1
ATOM 583 C CA . VAL A 1 73 ? -3.671 -12.407 -12.027 1.00 84.50 73 VAL A CA 1
ATOM 584 C C . VAL A 1 73 ? -3.740 -13.597 -11.074 1.00 84.50 73 VAL A C 1
ATOM 586 O O . VAL A 1 73 ? -4.721 -13.764 -10.349 1.00 84.50 73 VAL A O 1
ATOM 589 N N . LYS A 1 74 ? -2.663 -14.386 -11.009 1.00 86.44 74 LYS A N 1
ATOM 590 C CA . LYS A 1 74 ? -2.559 -15.503 -10.058 1.00 86.44 74 LYS A CA 1
ATOM 591 C C . LYS A 1 74 ? -2.538 -15.028 -8.612 1.00 86.44 74 LYS A C 1
ATOM 593 O O . LYS A 1 74 ? -3.130 -15.680 -7.753 1.00 86.44 74 LYS A O 1
ATOM 598 N N . GLU A 1 75 ? -1.864 -13.914 -8.340 1.00 86.69 75 GLU A N 1
ATOM 599 C CA . GLU A 1 75 ? -1.809 -13.364 -6.988 1.00 86.69 75 GLU A CA 1
ATOM 600 C C . GLU A 1 75 ? -3.186 -12.842 -6.549 1.00 86.69 75 GLU A C 1
ATOM 602 O O . GLU A 1 75 ? -3.595 -13.122 -5.426 1.00 86.69 75 GLU A O 1
ATOM 607 N N . PHE A 1 76 ? -3.958 -12.212 -7.441 1.00 86.81 76 PHE A N 1
ATOM 608 C CA . PHE A 1 76 ? -5.359 -11.865 -7.173 1.00 86.81 76 PHE A CA 1
ATOM 609 C C . PHE A 1 76 ? -6.196 -13.094 -6.829 1.00 86.81 76 PHE A C 1
ATOM 611 O O . PHE A 1 76 ? -6.796 -13.138 -5.757 1.00 86.81 76 PHE A O 1
ATOM 618 N N . THR A 1 77 ? -6.159 -14.133 -7.672 1.00 89.50 77 THR A N 1
ATOM 619 C CA . THR A 1 77 ? -6.915 -15.373 -7.425 1.00 89.50 77 THR A CA 1
ATOM 620 C C . THR A 1 77 ? -6.575 -15.976 -6.063 1.00 89.50 77 THR A C 1
ATOM 622 O O . THR A 1 77 ? -7.448 -16.420 -5.329 1.00 89.50 77 THR A O 1
ATOM 625 N N . LYS A 1 78 ? -5.301 -15.950 -5.677 1.00 88.50 78 LYS A N 1
ATOM 626 C CA . LYS A 1 78 ? -4.824 -16.461 -4.390 1.00 88.50 78 LYS A CA 1
ATOM 627 C C . LYS A 1 78 ? -5.333 -15.652 -3.192 1.00 88.50 78 LYS A C 1
ATOM 629 O O . LYS A 1 78 ? -5.630 -16.242 -2.153 1.00 88.50 78 LYS A O 1
ATOM 634 N N . TYR A 1 79 ? -5.440 -14.331 -3.323 1.00 87.69 79 TYR A N 1
ATOM 635 C CA . TYR A 1 79 ? -6.048 -13.480 -2.297 1.00 87.69 79 TYR A CA 1
ATOM 636 C C . TYR A 1 79 ? -7.563 -13.690 -2.198 1.00 87.69 79 TYR A C 1
ATOM 638 O O . TYR A 1 79 ? -8.088 -13.690 -1.087 1.00 87.69 79 TYR A O 1
ATOM 646 N N . ASP A 1 80 ? -8.236 -13.922 -3.325 1.00 88.19 80 ASP A N 1
ATOM 647 C CA . ASP A 1 80 ? -9.680 -14.177 -3.374 1.00 88.19 80 ASP A CA 1
ATOM 648 C C . ASP A 1 80 ? -10.044 -15.569 -2.834 1.00 88.19 80 ASP A C 1
ATOM 650 O O . ASP A 1 80 ? -11.069 -15.732 -2.176 1.00 88.19 80 ASP A O 1
ATOM 654 N N . MET A 1 81 ? -9.185 -16.569 -3.061 1.00 90.56 81 MET A N 1
ATOM 655 C CA . MET A 1 81 ? -9.368 -17.930 -2.549 1.00 90.56 81 MET A CA 1
ATOM 656 C C . MET A 1 81 ? -9.173 -18.027 -1.030 1.00 90.56 81 MET A C 1
ATOM 658 O O . MET A 1 81 ? -9.942 -18.713 -0.363 1.00 90.56 81 MET A O 1
ATOM 662 N N . ASP A 1 82 ? -8.162 -17.351 -0.472 1.00 89.75 82 ASP A N 1
ATOM 663 C CA . ASP A 1 82 ? -7.790 -17.467 0.948 1.00 89.75 82 ASP A CA 1
ATOM 664 C C . ASP A 1 82 ? -7.509 -16.098 1.606 1.00 89.75 82 ASP A C 1
ATOM 666 O O . ASP A 1 82 ? -6.388 -15.833 2.075 1.00 89.75 82 ASP A O 1
ATOM 670 N N . PRO A 1 83 ? -8.512 -15.209 1.719 1.00 83.38 83 PRO A N 1
ATOM 671 C CA . PRO A 1 83 ? -8.300 -13.854 2.227 1.00 83.38 83 PRO A CA 1
ATOM 672 C C . PRO A 1 83 ? -7.738 -13.848 3.656 1.00 83.38 83 PRO A C 1
ATOM 674 O O . PRO A 1 83 ? -6.846 -13.062 3.970 1.00 83.38 83 PRO A O 1
ATOM 677 N N . GLY A 1 84 ? -8.164 -14.781 4.516 1.00 83.94 84 GLY A N 1
ATOM 678 C CA . GLY A 1 84 ? -7.711 -14.857 5.911 1.00 83.94 84 GLY A CA 1
ATOM 679 C C . GLY A 1 84 ? -6.223 -15.188 6.094 1.00 83.94 84 GLY A C 1
ATOM 680 O O . GLY A 1 84 ? -5.647 -14.874 7.135 1.00 83.94 84 GLY A O 1
ATOM 681 N N . LYS A 1 85 ? -5.576 -15.801 5.095 1.00 87.50 85 LYS A N 1
ATOM 682 C CA . LYS A 1 85 ? -4.150 -16.167 5.151 1.00 87.50 85 LYS A CA 1
ATOM 683 C C . LYS A 1 85 ? -3.251 -15.063 4.590 1.00 87.50 85 LYS A C 1
ATOM 685 O O . LYS A 1 85 ? -2.147 -14.827 5.110 1.00 87.50 85 LYS A O 1
ATOM 690 N N . TRP A 1 86 ? -3.714 -14.413 3.522 1.00 86.69 86 TRP A N 1
ATOM 691 C CA . TRP A 1 86 ? -2.931 -13.460 2.731 1.00 86.69 86 TRP A CA 1
ATOM 692 C C . TRP A 1 86 ? -3.090 -12.010 3.184 1.00 86.69 86 TRP A C 1
ATOM 694 O O . TRP A 1 86 ? -2.103 -11.267 3.143 1.00 86.69 86 TRP A O 1
ATOM 704 N N . ILE A 1 87 ? -4.267 -11.630 3.690 1.00 89.12 87 ILE A N 1
ATOM 705 C CA . ILE A 1 87 ? -4.485 -10.315 4.298 1.00 89.12 87 ILE A CA 1
ATOM 706 C C . ILE A 1 87 ? -3.703 -10.247 5.611 1.00 89.12 87 ILE A C 1
ATOM 708 O O . ILE A 1 87 ? -3.799 -11.123 6.475 1.00 89.12 87 ILE A O 1
ATOM 712 N N . LYS A 1 88 ? -2.876 -9.211 5.757 1.00 89.94 88 LYS A N 1
ATOM 713 C CA . LYS A 1 88 ? -2.055 -8.986 6.953 1.00 89.94 88 LYS A CA 1
ATOM 714 C C . LYS A 1 88 ? -2.605 -7.817 7.737 1.00 89.94 88 LYS A C 1
ATOM 716 O O . LYS A 1 88 ? -2.948 -6.806 7.158 1.00 89.94 88 LYS A O 1
ATOM 721 N N . LYS A 1 89 ? -2.619 -7.916 9.061 1.00 90.06 89 LYS A N 1
ATOM 722 C CA . LYS A 1 89 ? -3.040 -6.800 9.909 1.00 90.06 89 LYS A CA 1
ATOM 723 C C . LYS A 1 89 ? -1.837 -5.944 10.262 1.00 90.06 89 LYS A C 1
ATOM 725 O O . LYS A 1 89 ? -0.887 -6.446 10.868 1.00 90.06 89 LYS A O 1
ATOM 730 N N . TYR A 1 90 ? -1.874 -4.671 9.903 1.00 90.38 90 TYR A N 1
ATOM 731 C CA . TYR A 1 90 ? -0.940 -3.684 10.421 1.00 90.38 90 TYR A CA 1
ATOM 732 C C . TYR A 1 90 ? -1.543 -2.997 11.643 1.00 90.38 90 TYR A C 1
ATOM 734 O O . TYR A 1 90 ? -2.735 -2.689 11.691 1.00 90.38 90 TYR A O 1
ATOM 742 N N . LYS A 1 91 ? -0.702 -2.784 12.654 1.00 89.94 91 LYS A N 1
ATOM 743 C CA . LYS A 1 91 ? -1.058 -2.072 13.878 1.00 89.94 91 LYS A CA 1
ATOM 744 C C . LYS A 1 91 ? -0.282 -0.766 13.912 1.00 89.94 91 LYS A C 1
ATOM 746 O O . LYS A 1 91 ? 0.947 -0.784 13.845 1.00 89.94 91 LYS A O 1
ATOM 751 N N . GLY A 1 92 ? -1.003 0.341 14.011 1.00 86.50 92 GLY A N 1
ATOM 752 C CA . GLY A 1 92 ? -0.438 1.668 14.206 1.00 86.50 92 GLY A CA 1
ATOM 753 C C . GLY A 1 92 ? -0.943 2.278 15.506 1.00 86.50 92 GLY A C 1
ATOM 754 O O . GLY A 1 92 ? -2.014 1.927 15.995 1.00 86.50 92 GLY A O 1
ATOM 755 N N . ILE A 1 93 ? -0.167 3.197 16.072 1.00 86.88 93 ILE A N 1
ATOM 756 C CA . ILE A 1 93 ? -0.592 3.992 17.224 1.00 86.88 93 ILE A CA 1
ATOM 757 C C . ILE A 1 93 ? -0.880 5.396 16.722 1.00 86.88 93 ILE A C 1
ATOM 759 O O . ILE A 1 93 ? -0.040 6.017 16.062 1.00 86.88 93 ILE A O 1
ATOM 763 N N . ASN A 1 94 ? -2.069 5.898 17.042 1.00 85.31 94 ASN A N 1
ATOM 764 C CA . ASN A 1 94 ? -2.418 7.260 16.705 1.00 85.31 94 ASN A CA 1
ATOM 765 C C . ASN A 1 94 ? -1.575 8.235 17.540 1.00 85.31 94 ASN A C 1
ATOM 767 O O . ASN A 1 94 ? -1.591 8.173 18.770 1.00 85.31 94 ASN A O 1
ATOM 771 N N . ALA A 1 95 ? -0.840 9.134 16.886 1.00 80.50 95 ALA A N 1
ATOM 772 C CA . ALA A 1 95 ? 0.035 10.081 17.576 1.00 80.50 95 ALA A CA 1
ATOM 773 C C . ALA A 1 95 ? -0.740 11.030 18.507 1.00 80.50 95 ALA A C 1
ATOM 775 O O . ALA A 1 95 ? -0.248 11.347 19.592 1.00 80.50 95 ALA A O 1
ATOM 776 N N . ILE A 1 96 ? -1.955 11.422 18.104 1.00 81.69 96 ILE A N 1
ATOM 777 C CA . ILE A 1 96 ? -2.810 12.376 18.819 1.00 81.69 96 ILE A CA 1
ATOM 778 C C . ILE A 1 96 ? -3.629 11.664 19.893 1.00 81.69 96 ILE A C 1
ATOM 780 O O . ILE A 1 96 ? -3.545 11.996 21.071 1.00 81.69 96 ILE A O 1
ATOM 784 N N . SER A 1 97 ? -4.427 10.668 19.498 1.00 79.88 97 SER A N 1
ATOM 785 C CA . SER A 1 97 ? -5.371 10.024 20.423 1.00 79.88 97 SER A CA 1
ATOM 786 C C . SER A 1 97 ? -4.737 8.935 21.288 1.00 79.88 97 SER A C 1
ATOM 788 O O . SER A 1 97 ? -5.403 8.422 22.184 1.00 79.88 97 SER A O 1
ATOM 790 N N . LYS A 1 98 ? -3.481 8.548 21.004 1.00 84.56 98 LYS A N 1
ATOM 791 C CA . LYS A 1 98 ? -2.765 7.411 21.616 1.00 84.56 98 LYS A CA 1
ATOM 792 C C . LYS A 1 98 ? -3.505 6.073 21.525 1.00 84.56 98 LYS A C 1
ATOM 794 O O . LYS A 1 98 ? -3.077 5.097 22.131 1.00 84.56 98 LYS A O 1
ATOM 799 N N . LYS A 1 99 ? -4.588 6.005 20.747 1.00 84.56 99 LYS A N 1
ATOM 800 C CA . LYS A 1 99 ? -5.338 4.779 20.497 1.00 84.56 99 LYS A CA 1
ATOM 801 C C . LYS A 1 99 ? -4.656 3.970 19.409 1.00 84.56 99 LYS A C 1
ATOM 803 O O . LYS A 1 99 ? -4.156 4.521 18.426 1.00 84.56 99 LYS A O 1
ATOM 808 N N . GLU A 1 100 ? -4.661 2.660 19.584 1.00 88.19 100 GLU A N 1
ATOM 809 C CA . GLU A 1 100 ? -4.249 1.735 18.541 1.00 88.19 100 GLU A CA 1
ATOM 810 C C . GLU A 1 100 ? -5.303 1.706 17.434 1.00 88.19 100 GLU A C 1
ATOM 812 O O . GLU A 1 100 ? -6.507 1.681 17.699 1.00 88.19 100 GLU A O 1
ATOM 817 N N . PHE A 1 101 ? -4.841 1.710 16.190 1.00 88.12 101 PHE A N 1
ATOM 818 C CA . PHE A 1 101 ? -5.663 1.420 15.029 1.00 88.12 101 PHE A CA 1
ATOM 819 C C . PHE A 1 101 ? -5.117 0.189 14.317 1.00 88.12 101 PHE A C 1
ATOM 821 O O . PHE A 1 101 ? -3.909 -0.076 14.278 1.00 88.12 101 PHE A O 1
ATOM 828 N N . HIS A 1 102 ? -6.038 -0.580 13.760 1.00 89.44 102 HIS A N 1
ATOM 829 C CA . HIS A 1 102 ? -5.736 -1.765 12.984 1.00 89.44 102 HIS A CA 1
ATOM 830 C C . HIS A 1 102 ? -6.204 -1.530 11.561 1.00 89.44 102 HIS A C 1
ATOM 832 O O . HIS A 1 102 ? -7.280 -0.973 11.354 1.00 89.44 102 HIS A O 1
ATOM 838 N N . ILE A 1 103 ? -5.377 -1.944 10.612 1.00 90.19 103 ILE A N 1
ATOM 839 C CA . ILE A 1 103 ? -5.702 -1.904 9.193 1.00 90.19 103 ILE A CA 1
ATOM 840 C C . ILE A 1 103 ? -5.379 -3.229 8.541 1.00 90.19 103 ILE A C 1
ATOM 842 O O . ILE A 1 103 ? -4.349 -3.850 8.834 1.00 90.19 103 ILE A O 1
ATOM 846 N N . ASP A 1 104 ? -6.262 -3.635 7.646 1.00 90.75 104 ASP A N 1
ATOM 847 C CA . ASP A 1 104 ? -6.112 -4.856 6.879 1.00 90.75 104 ASP A CA 1
ATOM 848 C C . ASP A 1 104 ? -5.369 -4.554 5.577 1.00 90.75 104 ASP A C 1
ATOM 850 O O . ASP A 1 104 ? -5.877 -3.898 4.676 1.00 90.75 104 ASP A O 1
ATOM 854 N N . VAL A 1 105 ? -4.144 -5.063 5.492 1.00 90.38 105 VAL A N 1
ATOM 855 C CA . VAL A 1 105 ? -3.238 -4.894 4.364 1.00 90.38 105 VAL A CA 1
ATOM 856 C C . VAL A 1 105 ? -3.435 -6.024 3.357 1.00 90.38 105 VAL A C 1
ATOM 858 O O . VAL A 1 105 ? -3.130 -7.190 3.648 1.00 90.38 105 VAL A O 1
ATOM 861 N N . GLY A 1 106 ? -3.927 -5.681 2.169 1.00 89.75 106 GLY A N 1
ATOM 862 C CA . GLY A 1 106 ? -4.389 -6.631 1.159 1.00 89.75 106 GLY A CA 1
ATOM 863 C C . GLY A 1 106 ? -3.616 -6.551 -0.156 1.00 89.75 106 GLY A C 1
ATOM 864 O O . GLY A 1 106 ? -2.443 -6.938 -0.238 1.00 89.75 106 GLY A O 1
ATOM 865 N N . TYR A 1 107 ? -4.320 -6.101 -1.192 1.00 87.56 107 TYR A N 1
ATOM 866 C CA . TYR A 1 107 ? -3.874 -6.079 -2.585 1.00 87.56 107 TYR A CA 1
ATOM 867 C C . TYR A 1 107 ? -2.781 -5.032 -2.852 1.00 87.56 107 TYR A C 1
ATOM 869 O O . TYR A 1 107 ? -1.918 -5.222 -3.707 1.00 87.56 107 TYR A O 1
ATOM 877 N N . GLU A 1 108 ? -2.733 -3.955 -2.067 1.00 87.69 108 GLU A N 1
ATOM 878 C CA . GLU A 1 108 ? -1.716 -2.901 -2.154 1.00 87.69 108 GLU A CA 1
ATOM 879 C C . GLU A 1 108 ? -0.283 -3.421 -1.958 1.00 87.69 108 GLU A C 1
ATOM 881 O O . GLU A 1 108 ? 0.679 -2.776 -2.377 1.00 87.69 108 GLU A O 1
ATOM 886 N N . ARG A 1 109 ? -0.130 -4.619 -1.380 1.00 88.44 109 ARG A N 1
ATOM 887 C CA . ARG A 1 109 ? 1.165 -5.283 -1.196 1.00 88.44 109 ARG A CA 1
ATOM 888 C C . ARG A 1 109 ? 1.856 -5.570 -2.524 1.00 88.44 109 ARG A C 1
ATOM 890 O O . ARG A 1 109 ? 3.047 -5.299 -2.645 1.00 88.44 109 ARG A O 1
ATOM 897 N N . PHE A 1 110 ? 1.121 -6.086 -3.503 1.00 87.19 110 PHE A N 1
ATOM 898 C CA . PHE A 1 110 ? 1.673 -6.386 -4.823 1.00 87.19 110 PHE A CA 1
ATOM 899 C C . PHE A 1 110 ? 1.343 -5.298 -5.850 1.00 87.19 110 PHE A C 1
ATOM 901 O O . PHE A 1 110 ? 2.154 -5.050 -6.734 1.00 87.19 110 PHE A O 1
ATOM 908 N N . LEU A 1 111 ? 0.226 -4.576 -5.697 1.00 84.75 111 LEU A N 1
ATOM 909 C CA . LEU A 1 111 ? -0.137 -3.471 -6.595 1.00 84.75 111 LEU A CA 1
ATOM 910 C C . LEU A 1 111 ? 0.735 -2.225 -6.409 1.00 84.75 111 LEU A C 1
ATOM 912 O O . LEU A 1 111 ? 1.036 -1.533 -7.378 1.00 84.75 111 LEU A O 1
ATOM 916 N N . GLY A 1 112 ? 1.157 -1.934 -5.176 1.00 82.50 112 GLY A N 1
ATOM 917 C CA . GLY A 1 112 ? 2.019 -0.795 -4.861 1.00 82.50 112 GLY A CA 1
ATOM 918 C C . GLY A 1 112 ? 3.301 -0.752 -5.701 1.00 82.50 112 GLY A C 1
ATOM 919 O O . GLY A 1 112 ? 3.526 0.240 -6.388 1.00 82.50 112 GLY A O 1
ATOM 920 N N . PRO A 1 113 ? 4.151 -1.793 -5.676 1.00 77.12 113 PRO A N 1
ATOM 921 C CA . PRO A 1 113 ? 5.372 -1.823 -6.480 1.00 77.12 113 PRO A CA 1
ATOM 922 C C . PRO A 1 113 ? 5.119 -1.998 -7.986 1.00 77.12 113 PRO A C 1
ATOM 924 O O . PRO A 1 113 ? 5.993 -1.652 -8.775 1.00 77.12 113 PRO A O 1
ATOM 927 N N . GLU A 1 114 ? 3.944 -2.472 -8.405 1.00 77.56 114 GLU A N 1
ATOM 928 C CA . GLU A 1 114 ? 3.629 -2.697 -9.822 1.00 77.56 114 GLU A CA 1
ATOM 929 C C . GLU A 1 114 ? 3.504 -1.395 -10.627 1.00 77.56 114 GLU A C 1
ATOM 931 O O . GLU A 1 114 ? 3.922 -1.336 -11.784 1.00 77.56 114 GLU A O 1
ATOM 936 N N . ILE A 1 115 ? 3.037 -0.309 -9.997 1.00 73.19 115 ILE A N 1
ATOM 937 C CA . ILE A 1 115 ? 2.954 1.021 -10.630 1.00 73.19 115 ILE A CA 1
ATOM 938 C C . ILE A 1 115 ? 4.327 1.559 -11.076 1.00 73.19 115 ILE A C 1
ATOM 940 O O . ILE A 1 115 ? 4.407 2.483 -11.883 1.00 73.19 115 ILE A O 1
ATOM 944 N N . PHE A 1 116 ? 5.421 0.996 -10.548 1.00 65.50 116 PHE A N 1
ATOM 945 C CA . PHE A 1 116 ? 6.781 1.318 -10.976 1.00 65.50 116 PHE A CA 1
ATOM 946 C C . PHE A 1 116 ? 7.108 0.737 -12.357 1.00 65.50 116 PHE A C 1
ATOM 948 O O . PHE A 1 116 ? 7.833 1.364 -13.127 1.00 65.50 116 PHE A O 1
ATOM 955 N N . PHE A 1 117 ? 6.578 -0.449 -12.665 1.00 62.91 117 PHE A N 1
ATOM 956 C CA . PHE A 1 117 ? 6.788 -1.136 -13.940 1.00 62.91 117 PHE A CA 1
ATOM 957 C C . PHE A 1 117 ? 5.768 -0.700 -14.991 1.00 62.91 117 PHE A C 1
ATOM 959 O O . PHE A 1 117 ? 6.112 -0.579 -16.164 1.00 62.91 117 PHE A O 1
ATOM 966 N N . HIS A 1 118 ? 4.548 -0.390 -14.552 1.00 61.75 118 HIS A N 1
ATOM 967 C CA . HIS A 1 118 ? 3.447 0.023 -15.411 1.00 61.75 118 HIS A CA 1
ATOM 968 C C . HIS A 1 118 ? 2.879 1.371 -14.931 1.00 61.75 118 HIS A C 1
ATOM 970 O O . HIS A 1 118 ? 1.909 1.395 -14.171 1.00 61.75 118 HIS A O 1
ATOM 976 N N . PRO A 1 119 ? 3.449 2.519 -15.356 1.00 56.09 119 PRO A N 1
ATOM 977 C CA . PRO A 1 119 ? 2.909 3.841 -15.014 1.00 56.09 119 PRO A CA 1
ATOM 978 C C . PRO A 1 119 ? 1.441 4.030 -15.422 1.00 56.09 119 PRO A C 1
ATOM 980 O O . PRO A 1 119 ? 0.732 4.818 -14.799 1.00 56.09 119 PRO A O 1
ATOM 983 N N . GLU A 1 120 ? 0.989 3.286 -16.432 1.00 54.25 120 GLU A N 1
ATOM 984 C CA . GLU A 1 120 ? -0.385 3.265 -16.947 1.00 54.25 120 GLU A CA 1
ATOM 985 C C . GLU A 1 120 ? -1.400 2.713 -15.925 1.00 54.25 120 GLU A C 1
ATOM 987 O O . GLU A 1 120 ? -2.567 3.086 -15.956 1.00 54.25 120 GLU A O 1
ATOM 992 N N . VAL A 1 121 ? -0.959 1.924 -14.934 1.00 54.69 121 VAL A N 1
ATOM 993 C CA . VAL A 1 121 ? -1.806 1.399 -13.836 1.00 54.69 121 VAL A CA 1
ATOM 994 C C . VAL A 1 121 ? -2.275 2.506 -12.878 1.00 54.69 121 VAL A C 1
ATOM 996 O O . VAL A 1 121 ? -3.180 2.300 -12.069 1.00 54.69 121 VAL A O 1
ATOM 999 N N . ARG A 1 122 ? -1.709 3.719 -12.978 1.00 49.25 122 ARG A N 1
ATOM 1000 C CA . ARG A 1 122 ? -2.231 4.902 -12.274 1.00 49.25 122 ARG A CA 1
ATOM 1001 C C . ARG A 1 122 ? -3.654 5.251 -12.737 1.00 49.25 122 ARG A C 1
ATOM 1003 O O . ARG A 1 122 ? -4.413 5.838 -11.966 1.00 49.25 122 ARG A O 1
ATOM 1010 N N . GLU A 1 123 ? -4.025 4.884 -13.962 1.00 41.81 123 GLU A N 1
ATOM 1011 C CA . GLU A 1 123 ? -5.376 5.047 -14.490 1.00 41.81 123 GLU A CA 1
ATOM 1012 C C . GLU A 1 123 ? -6.196 3.772 -14.237 1.00 41.81 123 GLU A C 1
ATOM 1014 O O . GLU A 1 123 ? -5.771 2.660 -14.534 1.00 41.81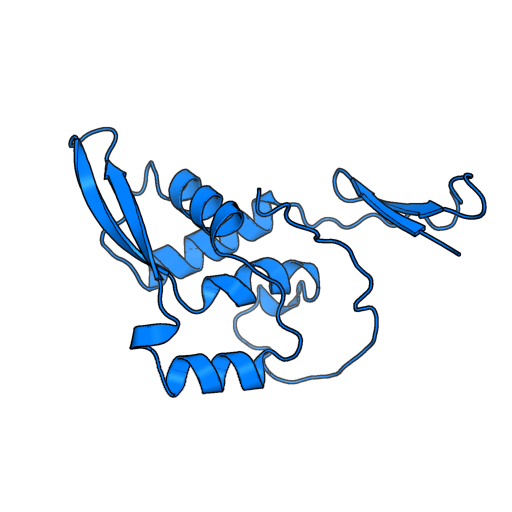 123 GLU A O 1
ATOM 1019 N N . LYS A 1 124 ? -7.398 3.926 -13.664 1.00 41.94 124 LYS A N 1
ATOM 1020 C CA . LYS A 1 124 ? -8.266 2.848 -13.140 1.00 41.94 124 LYS A CA 1
ATOM 1021 C C . LYS A 1 124 ? -8.737 1.781 -14.166 1.00 41.94 124 LYS A C 1
ATOM 1023 O O . LYS A 1 124 ? -9.573 0.960 -13.806 1.00 41.94 124 LYS A O 1
ATOM 1028 N N . ASN A 1 125 ? -8.227 1.748 -15.404 1.00 35.47 125 ASN A N 1
ATOM 1029 C CA . ASN A 1 125 ? -8.856 1.058 -16.543 1.00 35.47 125 ASN A CA 1
ATOM 1030 C C . ASN A 1 125 ? -7.950 0.144 -17.400 1.00 35.47 125 ASN A C 1
ATOM 1032 O O . ASN A 1 125 ? -8.259 -0.045 -18.572 1.00 35.47 125 ASN A O 1
ATOM 1036 N N . PHE A 1 126 ? -6.863 -0.448 -16.890 1.00 38.28 126 PHE A N 1
ATOM 1037 C CA . PHE A 1 126 ? -5.949 -1.220 -17.763 1.00 38.28 126 PHE A CA 1
ATOM 1038 C C . PHE A 1 126 ? -5.487 -2.586 -17.227 1.00 38.28 126 PHE A C 1
ATOM 1040 O O . PHE A 1 126 ? -4.326 -2.966 -17.336 1.00 38.28 126 PHE A O 1
ATOM 1047 N N . TYR A 1 127 ? -6.410 -3.404 -16.716 1.00 38.88 127 TYR A N 1
ATOM 1048 C CA . TYR A 1 127 ? -6.137 -4.832 -16.486 1.00 38.88 127 TYR A CA 1
ATOM 1049 C C . TYR A 1 127 ? -6.297 -5.662 -17.768 1.00 38.88 127 TYR A C 1
ATOM 1051 O O . TYR A 1 127 ? -7.073 -6.608 -17.774 1.00 38.88 127 TYR A O 1
ATOM 1059 N N . CYS A 1 128 ? -5.630 -5.307 -18.869 1.00 36.84 128 CYS A N 1
ATOM 1060 C CA . CYS A 1 128 ? -5.447 -6.191 -20.030 1.00 36.84 128 CYS A CA 1
ATOM 1061 C C . CYS A 1 128 ? -4.621 -5.482 -21.108 1.00 36.84 128 CYS A C 1
ATOM 1063 O O . CYS A 1 128 ? -5.219 -4.836 -21.952 1.00 36.84 128 CYS A O 1
ATOM 1065 N N . THR A 1 129 ? -3.290 -5.628 -21.108 1.00 26.58 129 THR A N 1
ATOM 1066 C CA . THR A 1 129 ? -2.505 -5.942 -22.325 1.00 26.58 129 THR A CA 1
ATOM 1067 C C . THR A 1 129 ? -1.003 -6.064 -22.039 1.00 26.58 129 TH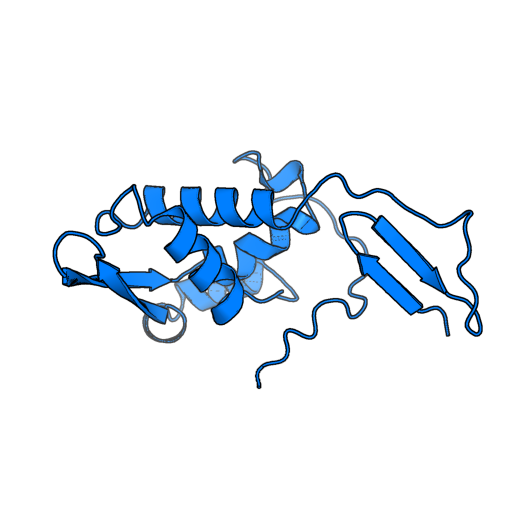R A C 1
ATOM 1069 O O . THR A 1 129 ? -0.384 -5.165 -21.491 1.00 26.58 129 THR A O 1
ATOM 1072 N N . SER A 1 130 ? -0.443 -7.185 -22.510 1.00 30.75 130 SER A N 1
ATOM 1073 C CA . SER A 1 130 ? 0.936 -7.392 -22.998 1.00 30.75 130 SER A CA 1
ATOM 1074 C C . SER A 1 130 ? 2.148 -7.181 -22.072 1.00 30.75 130 SER A C 1
ATOM 1076 O O . SER A 1 130 ? 2.674 -6.089 -21.917 1.00 30.75 130 SER A O 1
ATOM 1078 N N . LEU A 1 131 ? 2.662 -8.326 -21.601 1.00 38.00 131 LEU A N 1
ATOM 1079 C CA . LEU A 1 131 ? 4.055 -8.805 -21.688 1.00 38.00 131 LEU A CA 1
ATOM 1080 C C . LEU A 1 131 ? 5.114 -7.813 -22.222 1.00 38.00 131 LEU A C 1
ATOM 1082 O O . LEU A 1 131 ? 5.012 -7.391 -23.369 1.00 38.00 131 LEU A O 1
ATOM 1086 N N . LEU A 1 132 ? 6.227 -7.645 -21.489 1.00 30.64 132 LEU A N 1
ATOM 1087 C CA . LEU A 1 132 ? 7.574 -8.082 -21.914 1.00 30.64 132 LEU A CA 1
ATOM 1088 C C . LEU A 1 132 ? 8.661 -7.737 -20.868 1.00 30.64 132 LEU A C 1
ATOM 1090 O O . LEU A 1 132 ? 8.951 -6.586 -20.576 1.00 30.64 132 LEU A O 1
ATOM 1094 N N . THR A 1 133 ? 9.273 -8.801 -20.338 1.00 34.91 133 THR A N 1
ATOM 1095 C CA . THR A 1 133 ? 10.719 -8.960 -20.078 1.00 34.91 133 THR A CA 1
ATOM 1096 C C . THR A 1 133 ? 11.518 -7.777 -19.518 1.00 34.91 133 THR A C 1
ATOM 1098 O O . THR A 1 133 ? 12.151 -7.036 -20.258 1.00 34.91 133 THR A O 1
ATOM 1101 N N . ASP A 1 134 ? 11.628 -7.726 -18.190 1.00 32.25 134 ASP A N 1
ATOM 1102 C CA . ASP A 1 134 ? 12.915 -7.642 -17.481 1.00 32.25 134 ASP A CA 1
ATOM 1103 C C . ASP A 1 134 ? 12.654 -7.841 -15.976 1.00 32.25 134 ASP A C 1
ATOM 1105 O O . ASP A 1 134 ? 12.715 -6.917 -15.167 1.00 32.25 134 ASP A O 1
ATOM 1109 N N . LYS A 1 135 ? 12.366 -9.086 -15.565 1.00 39.94 135 LYS A N 1
ATOM 1110 C CA . LYS A 1 135 ? 12.503 -9.482 -14.153 1.00 39.94 135 LYS A CA 1
ATOM 1111 C C . LYS A 1 135 ? 13.991 -9.587 -13.825 1.00 39.94 135 LYS A C 1
ATOM 1113 O O . LYS A 1 135 ? 14.517 -10.679 -13.647 1.00 39.94 135 LYS A O 1
ATOM 1118 N N . PHE A 1 136 ? 14.687 -8.459 -13.800 1.00 33.78 136 PHE A N 1
ATOM 1119 C CA . PHE A 1 136 ? 16.072 -8.403 -13.356 1.00 33.78 136 PHE A CA 1
ATOM 1120 C C . PHE A 1 136 ? 16.119 -7.779 -11.970 1.00 33.78 136 PHE A C 1
ATOM 1122 O O . PHE A 1 136 ? 15.951 -6.577 -11.812 1.00 33.78 136 PHE A O 1
ATOM 1129 N N . SER A 1 137 ? 16.296 -8.662 -10.986 1.00 31.14 137 SER A N 1
ATOM 1130 C CA . SER A 1 137 ? 16.881 -8.490 -9.653 1.00 31.14 137 SER A CA 1
ATOM 1131 C C . SER A 1 137 ? 17.122 -7.060 -9.159 1.00 31.14 137 SER A C 1
ATOM 1133 O O . SER A 1 137 ? 18.261 -6.689 -8.898 1.00 31.14 137 SER A O 1
ATOM 1135 N N . ILE A 1 138 ? 16.080 -6.250 -8.973 1.00 38.31 138 ILE A N 1
ATOM 1136 C CA . ILE A 1 138 ? 16.206 -4.987 -8.234 1.00 38.31 138 ILE A CA 1
ATOM 1137 C C . ILE A 1 138 ? 14.981 -4.795 -7.347 1.00 38.31 138 ILE A C 1
ATOM 1139 O O . ILE A 1 138 ? 14.160 -3.913 -7.552 1.00 38.31 138 ILE A O 1
ATOM 1143 N N . MET A 1 139 ? 14.865 -5.665 -6.349 1.00 34.75 139 MET A N 1
ATOM 1144 C CA . MET A 1 139 ? 14.517 -5.273 -4.986 1.00 34.75 139 MET A CA 1
ATOM 1145 C C . MET A 1 139 ? 14.817 -6.474 -4.086 1.00 34.75 139 MET A C 1
ATOM 1147 O O . MET A 1 139 ? 13.926 -7.201 -3.660 1.00 34.75 139 MET A O 1
ATOM 1151 N N . HIS A 1 140 ? 16.100 -6.710 -3.798 1.00 31.08 140 HIS A N 1
ATOM 1152 C CA . HIS A 1 140 ? 16.421 -7.322 -2.513 1.00 31.08 140 HIS A CA 1
ATOM 1153 C C . HIS A 1 140 ? 16.037 -6.257 -1.480 1.00 31.08 140 HIS A C 1
ATOM 1155 O O . HIS A 1 140 ? 16.837 -5.391 -1.141 1.00 31.08 140 HIS A O 1
ATOM 1161 N N . ILE A 1 141 ? 14.764 -6.243 -1.075 1.00 33.03 141 ILE A N 1
ATOM 1162 C CA . ILE A 1 141 ? 14.397 -5.697 0.225 1.00 33.03 141 ILE A CA 1
ATOM 1163 C C . ILE A 1 141 ? 15.160 -6.607 1.185 1.00 33.03 141 ILE A C 1
ATOM 1165 O O . ILE A 1 141 ? 14.892 -7.812 1.181 1.00 33.03 141 ILE A O 1
ATOM 1169 N N . PRO A 1 142 ? 16.163 -6.110 1.925 1.00 25.06 142 PRO A N 1
ATOM 1170 C CA . PRO A 1 142 ? 16.732 -6.905 2.986 1.00 25.06 142 PRO A CA 1
ATOM 1171 C C . PRO A 1 142 ? 15.610 -7.061 4.011 1.00 25.06 142 PRO A C 1
ATOM 1173 O O . PRO A 1 142 ? 15.316 -6.155 4.788 1.00 25.06 142 PRO A O 1
ATOM 1176 N N . VAL A 1 143 ? 14.917 -8.197 3.957 1.00 30.94 143 VAL A N 1
ATOM 1177 C CA . VAL A 1 143 ? 14.381 -8.772 5.181 1.00 30.94 143 VAL A CA 1
ATOM 1178 C C . VAL A 1 143 ? 15.632 -9.068 5.998 1.00 30.94 143 VAL A C 1
ATOM 1180 O O . VAL A 1 143 ? 16.539 -9.723 5.486 1.00 30.94 143 VAL A O 1
ATOM 1183 N N . MET A 1 144 ? 15.709 -8.424 7.160 1.00 28.28 144 MET A N 1
ATOM 1184 C CA . MET A 1 144 ? 16.814 -8.500 8.116 1.00 28.28 144 MET A CA 1
ATOM 1185 C C . MET A 1 144 ? 17.389 -9.912 8.250 1.00 28.28 144 MET A C 1
ATOM 1187 O O . MET A 1 144 ? 16.575 -10.864 8.293 1.00 28.28 144 MET A O 1
#

Sequence (144 aa):
MCLKYISKGYVYTFAEGYVIGSCIKHIPIAGRDITYFIQQLLREREVGIPPEQSLETAKAVKERYCYICPDIVKEFTKYDMDPGKWIKKYKGINAISKKEFHIDVGYERFLGPEIFFHPEVREKNFYCTSLLTDKFSIMHIPVM

Radius of gyration: 17.42 Å; chains: 1; bounding box: 45×31×45 Å

Organism: Astyanax mexicanus (NCBI:txid7994)

Foldseek 3Di:
DWDWDDDPQWTWIDDPRDTDPVPIDGHPDDLQNLLVVLLVVQVVPPPQDDPVCSSVVSVCCALPQADADPDLVVLVVVCVVCVPVQWDKDWDQDPPVRDIDIGTHGSSRHVSCVCSVPVVVVDVDDPDDDDDDDPPDPDPSPPD

InterPro domains:
  IPR004000 Actin family [PTHR11937] (11-122)
  IPR043129 ATPase, nucleotide binding domain [SSF53067] (11-126)